Protein AF-A0A529LN36-F1 (afdb_monomer)

Sequence (68 aa):
SGRMRSISKRELECLKLTANGNTSEEIAKLLKLSVHTANQYLTQSTQKLNAVNRNQAVAKALRLGLIE

Foldseek 3Di:
DPPLPDQDPLLLQLLQVVLVVDDLPRSCVVVVHDSVVSVVSL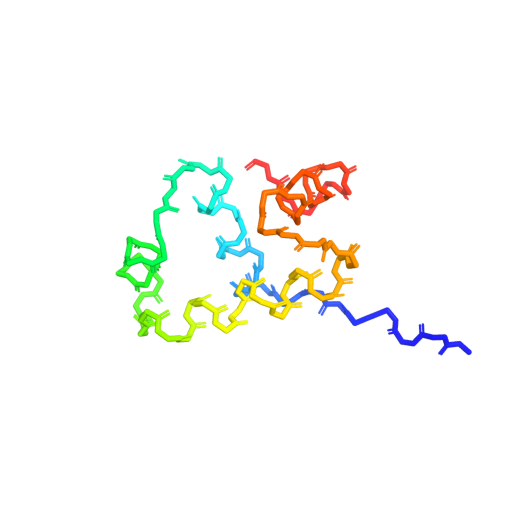VVLCVSLVHPDSVRSSVSCVVVVVYD

Nearest PDB structures (foldseek):
  1fse-assembly2_C  TM=9.246E-01  e=1.389E-04  Bacillus subtilis
  1fse-assembly1_A  TM=9.611E-01  e=2.626E-04  Bacillus subtilis
  3qp6-assembly1_A-2  TM=8.733E-01  e=1.389E-04  Chromobacterium violaceum
  6jqs-assembly1_A  TM=9.365E-01  e=2.782E-04  Paenisporosarcina sp. TG-14
  7x1k-assembly1_B  TM=9.667E-01  e=6.632E-04  Listeria monocytogenes

Mean predicted aligned error: 4.3 Å

Solvent-accessible surface area (backbone atoms only — not comparable to full-atom values): 3827 Å² total; per-residue (Å²): 132,83,79,77,64,74,77,48,72,70,30,47,51,47,37,36,41,43,66,72,70,44,49,53,60,54,45,5,62,77,70,74,46,51,46,68,56,38,48,48,32,43,51,50,39,12,60,63,64,72,30,94,40,66,67,51,22,32,54,48,32,46,74,70,66,71,42,128

pLDDT: mean 88.28, std 11.76, range [40.62, 95.06]

Radius of gyration: 11.15 Å; Cα contacts (8 Å, |Δi|>4): 76; chains: 1; bounding box: 20×37×22 Å

Structure (mmCIF, N/CA/C/O backbone):
data_AF-A0A529LN36-F1
#
_entry.id   AF-A0A529LN36-F1
#
loop_
_atom_site.group_PDB
_atom_site.id
_atom_site.type_symbol
_atom_site.label_atom_id
_atom_site.label_alt_id
_atom_site.label_comp_id
_atom_site.label_asym_id
_atom_site.label_entity_id
_atom_site.label_seq_id
_atom_site.pdbx_PDB_ins_code
_atom_site.Cartn_x
_atom_site.Cartn_y
_atom_site.Cartn_z
_atom_site.occupancy
_atom_site.B_iso_or_equiv
_atom_site.auth_seq_id
_atom_site.auth_comp_id
_atom_site.auth_asym_id
_atom_site.auth_atom_id
_atom_site.pdbx_PDB_model_num
ATOM 1 N N . SER A 1 1 ? 1.705 -27.776 1.179 1.00 40.62 1 SER A N 1
ATOM 2 C CA . SER A 1 1 ? 0.647 -26.756 1.030 1.00 40.62 1 SER A CA 1
ATOM 3 C C . SER A 1 1 ? 1.212 -25.376 1.321 1.00 40.62 1 SER A C 1
ATOM 5 O O . SER A 1 1 ? 1.374 -25.011 2.481 1.00 40.62 1 SER A O 1
ATOM 7 N N . GLY A 1 2 ? 1.630 -24.646 0.282 1.00 43.72 2 GLY A N 1
ATOM 8 C CA . GLY A 1 2 ? 2.207 -23.308 0.429 1.00 43.72 2 GLY A CA 1
ATOM 9 C C . GLY A 1 2 ? 1.157 -22.352 0.983 1.00 43.72 2 GLY A C 1
ATOM 10 O O . GLY A 1 2 ? 0.114 -22.169 0.367 1.00 43.72 2 GLY A O 1
ATOM 11 N N . ARG A 1 3 ? 1.401 -21.790 2.171 1.00 45.50 3 ARG A N 1
ATOM 12 C CA . ARG A 1 3 ? 0.524 -20.790 2.789 1.00 45.50 3 ARG A CA 1
ATOM 13 C C . ARG A 1 3 ? 0.359 -19.623 1.817 1.00 45.50 3 ARG A C 1
ATOM 15 O O . ARG A 1 3 ? 1.262 -18.798 1.703 1.00 45.50 3 ARG A O 1
ATOM 22 N N . MET A 1 4 ? -0.781 -19.561 1.138 1.00 50.78 4 MET A N 1
ATOM 23 C CA . MET A 1 4 ? -1.237 -18.365 0.444 1.00 50.78 4 MET A CA 1
ATOM 24 C C . MET A 1 4 ? -1.350 -17.292 1.526 1.00 50.78 4 MET A C 1
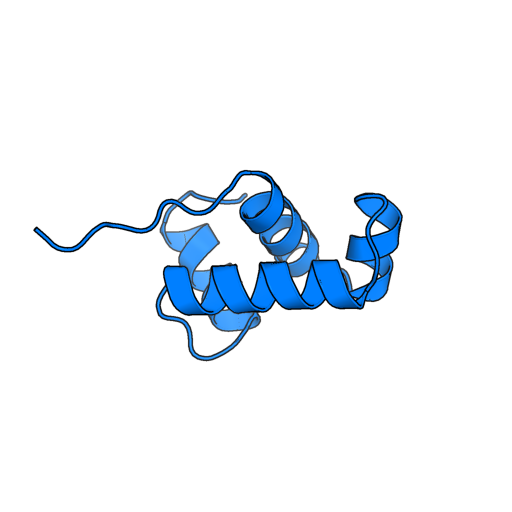ATOM 26 O O . MET A 1 4 ? -2.232 -17.347 2.379 1.00 50.78 4 MET A O 1
ATOM 30 N N . ARG A 1 5 ? -0.350 -16.412 1.618 1.00 62.38 5 ARG A N 1
ATOM 31 C CA . ARG A 1 5 ? -0.342 -15.350 2.623 1.00 62.38 5 ARG A CA 1
ATOM 32 C C . ARG A 1 5 ? -1.410 -14.369 2.195 1.00 62.38 5 ARG A C 1
ATOM 34 O O . ARG A 1 5 ? -1.150 -13.520 1.350 1.00 62.38 5 ARG A O 1
ATOM 41 N N . SER A 1 6 ? -2.604 -14.534 2.756 1.00 78.12 6 SER A N 1
ATOM 42 C CA . SER A 1 6 ? -3.714 -13.625 2.529 1.00 78.12 6 SER A CA 1
ATOM 43 C C . SER A 1 6 ? -3.235 -12.198 2.763 1.00 78.12 6 SER A C 1
ATOM 45 O O . SER A 1 6 ? -2.544 -11.878 3.743 1.00 78.12 6 SER A O 1
ATOM 47 N N . ILE A 1 7 ? -3.525 -11.353 1.789 1.00 85.00 7 ILE A N 1
ATOM 48 C CA . ILE A 1 7 ? -3.287 -9.928 1.894 1.00 85.00 7 ILE A CA 1
ATOM 49 C C . ILE A 1 7 ? -4.270 -9.384 2.940 1.00 85.00 7 ILE A C 1
ATOM 51 O O . ILE A 1 7 ? -5.441 -9.767 2.981 1.00 85.00 7 ILE A O 1
ATOM 55 N N . SER A 1 8 ? -3.779 -8.546 3.844 1.00 88.88 8 SER A N 1
ATOM 56 C CA . SER A 1 8 ? -4.598 -7.966 4.906 1.00 88.88 8 SER A CA 1
ATOM 57 C C . SER A 1 8 ? -5.457 -6.839 4.344 1.00 88.88 8 SER A C 1
ATOM 59 O O . SER A 1 8 ? -5.095 -6.200 3.359 1.00 88.88 8 SER A O 1
ATOM 61 N N . LYS A 1 9 ? -6.544 -6.490 5.036 1.00 88.62 9 LYS A N 1
ATOM 62 C CA . LYS A 1 9 ? -7.368 -5.330 4.658 1.00 88.62 9 LYS A CA 1
ATOM 63 C C . LYS A 1 9 ? -6.542 -4.042 4.538 1.00 88.62 9 LYS A C 1
ATOM 65 O O . LYS A 1 9 ? -6.683 -3.321 3.570 1.00 88.62 9 LYS A O 1
ATOM 70 N N . ARG A 1 10 ? -5.606 -3.785 5.462 1.00 90.00 10 ARG A N 1
ATOM 71 C CA . ARG A 1 10 ? -4.718 -2.602 5.398 1.00 90.00 10 ARG A CA 1
ATOM 72 C C . ARG A 1 10 ? -3.801 -2.600 4.169 1.00 90.00 10 ARG A C 1
ATOM 74 O O . ARG A 1 10 ? -3.566 -1.556 3.581 1.00 90.00 10 ARG A O 1
ATOM 81 N N . GLU A 1 11 ? -3.309 -3.772 3.783 1.00 91.06 11 GLU A N 1
ATOM 82 C CA . GLU A 1 11 ? -2.475 -3.973 2.593 1.00 91.06 11 GLU A CA 1
ATOM 83 C C . GLU A 1 11 ? -3.262 -3.726 1.296 1.00 91.06 11 GLU A C 1
ATOM 85 O O . GLU A 1 11 ? -2.742 -3.101 0.369 1.00 91.06 11 GLU A O 1
ATOM 90 N N . LEU A 1 12 ? -4.522 -4.170 1.268 1.00 91.06 12 LEU A N 1
ATOM 91 C CA . LEU A 1 12 ? -5.506 -3.890 0.220 1.00 91.06 12 LEU A CA 1
ATOM 92 C C . LEU A 1 12 ? -5.819 -2.406 0.093 1.00 91.06 12 LEU A C 1
ATOM 94 O O . LEU A 1 12 ? -5.744 -1.870 -1.005 1.00 91.06 12 LEU A O 1
ATOM 98 N N . GLU A 1 13 ? -6.113 -1.739 1.206 1.00 92.81 13 GLU A N 1
ATOM 99 C CA . GLU A 1 13 ? -6.420 -0.306 1.221 1.00 92.81 13 GLU A CA 1
ATOM 100 C C . GLU A 1 13 ? -5.251 0.516 0.663 1.00 92.81 13 GLU A C 1
ATOM 102 O O . GLU A 1 13 ? -5.444 1.368 -0.204 1.00 92.81 13 GLU A O 1
ATOM 107 N N . CYS A 1 14 ? -4.014 0.212 1.078 1.00 93.25 14 CYS A N 1
ATOM 108 C CA . CYS A 1 14 ? -2.822 0.846 0.511 1.00 93.25 14 CYS A CA 1
ATOM 109 C C . CYS A 1 14 ? -2.712 0.614 -1.006 1.00 93.25 14 CYS A C 1
ATOM 111 O O . CYS A 1 14 ? -2.405 1.546 -1.753 1.00 93.25 14 CYS A O 1
ATOM 113 N N . LEU A 1 15 ? -2.954 -0.616 -1.473 1.00 92.44 15 LEU A N 1
ATOM 114 C CA . LEU A 1 15 ? -2.934 -0.946 -2.901 1.00 92.44 15 LEU A CA 1
ATOM 115 C C . LEU A 1 15 ? -4.033 -0.219 -3.678 1.00 92.44 15 LEU A C 1
ATOM 117 O O . LEU A 1 15 ? -3.749 0.296 -4.753 1.00 92.44 15 LEU A O 1
ATOM 121 N N . LYS A 1 16 ? -5.253 -0.139 -3.139 1.00 93.38 16 LYS A N 1
ATOM 122 C CA . LYS A 1 16 ? -6.391 0.549 -3.761 1.00 93.38 16 LYS A CA 1
ATOM 123 C C . LYS A 1 16 ? 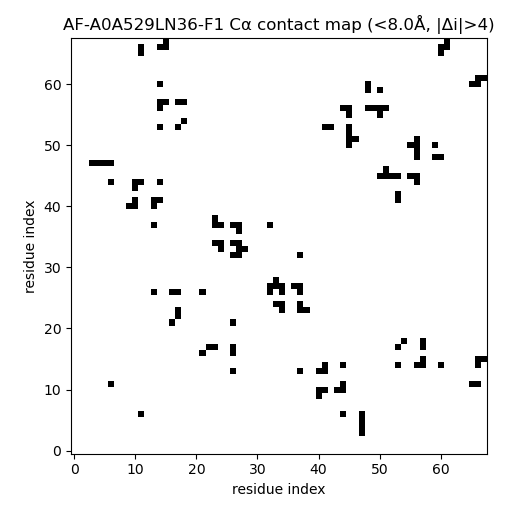-6.111 2.037 -3.930 1.00 93.38 16 LYS A C 1
ATOM 125 O O . LYS A 1 16 ? -6.272 2.588 -5.012 1.00 93.38 16 LYS A O 1
ATOM 130 N N . LEU A 1 17 ? -5.599 2.684 -2.886 1.00 93.62 17 LEU A N 1
ATOM 131 C CA . LEU A 1 17 ? -5.210 4.090 -2.962 1.00 93.62 17 LEU A CA 1
ATOM 132 C C . LEU A 1 17 ? -4.058 4.309 -3.953 1.00 93.62 17 LEU A C 1
ATOM 134 O O . LEU A 1 17 ? -4.086 5.279 -4.710 1.00 93.62 17 LEU A O 1
ATOM 138 N N . THR A 1 18 ? -3.090 3.388 -4.004 1.00 93.06 18 THR A N 1
ATOM 139 C CA . THR A 1 18 ? -2.017 3.412 -5.016 1.00 93.06 18 THR A CA 1
ATOM 140 C C . THR A 1 18 ? -2.583 3.261 -6.429 1.00 93.06 18 THR A C 1
ATOM 142 O O . THR A 1 18 ? -2.136 3.954 -7.339 1.00 93.06 18 THR A O 1
ATOM 145 N N . ALA A 1 19 ? -3.582 2.393 -6.620 1.00 92.81 19 ALA A N 1
ATOM 146 C CA . ALA A 1 19 ? -4.274 2.216 -7.896 1.00 92.81 19 ALA A CA 1
ATOM 147 C C . 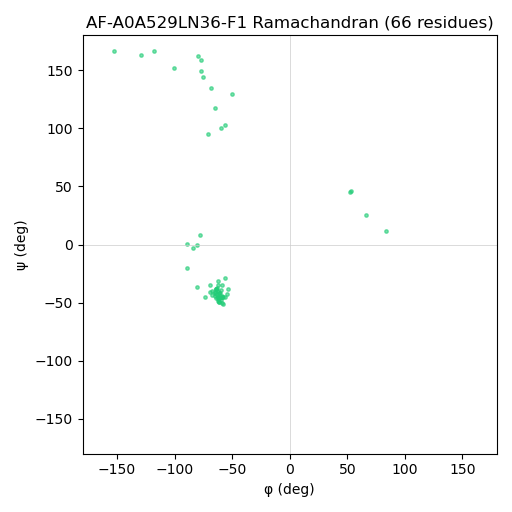ALA A 1 19 ? -4.993 3.492 -8.342 1.00 92.81 19 ALA A C 1
ATOM 149 O O . ALA A 1 19 ? -4.978 3.824 -9.521 1.00 92.81 19 ALA A O 1
ATOM 150 N N . ASN A 1 20 ? -5.523 4.250 -7.382 1.00 92.25 20 ASN A N 1
A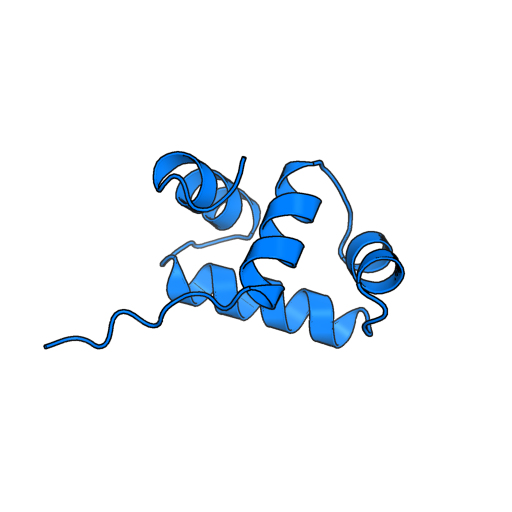TOM 151 C CA . ASN A 1 20 ? -6.139 5.553 -7.609 1.00 92.25 20 ASN A CA 1
ATOM 152 C C . ASN A 1 20 ? -5.116 6.702 -7.793 1.00 92.25 20 ASN A C 1
ATOM 154 O O . ASN A 1 20 ? -5.490 7.870 -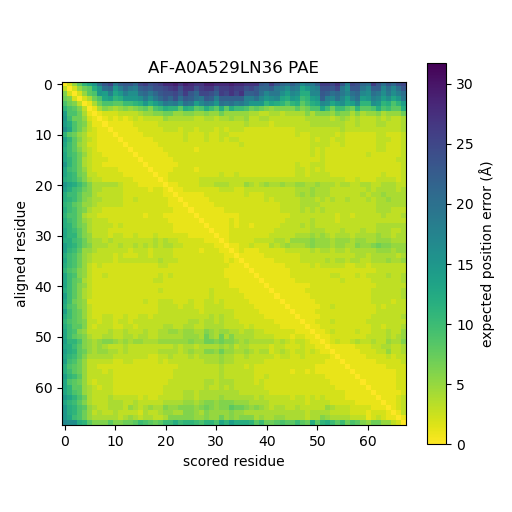7.790 1.00 92.25 20 ASN A O 1
ATOM 158 N N . GLY A 1 21 ? -3.816 6.398 -7.906 1.00 92.00 21 GLY A N 1
ATOM 159 C CA . GLY A 1 21 ? -2.759 7.385 -8.158 1.00 92.00 21 GLY A CA 1
ATOM 160 C C . GLY A 1 21 ? -2.229 8.114 -6.919 1.00 92.00 21 GLY A C 1
ATOM 161 O O . GLY A 1 21 ? -1.483 9.081 -7.059 1.00 92.00 21 GLY A O 1
ATOM 162 N N . ASN A 1 22 ? -2.571 7.667 -5.707 1.00 93.88 22 ASN A N 1
ATOM 163 C CA . ASN A 1 22 ? -2.077 8.298 -4.481 1.00 93.88 22 ASN A CA 1
ATOM 164 C C . ASN A 1 22 ? -0.616 7.925 -4.208 1.00 93.88 22 ASN A C 1
ATOM 166 O O . ASN A 1 22 ? -0.182 6.787 -4.412 1.00 93.88 22 ASN A O 1
ATOM 170 N N . THR A 1 23 ? 0.143 8.882 -3.679 1.00 92.31 23 THR A N 1
ATOM 171 C CA . THR A 1 23 ? 1.517 8.652 -3.223 1.00 92.31 23 THR A CA 1
ATOM 172 C C . THR A 1 23 ? 1.529 7.993 -1.843 1.00 92.31 23 THR A C 1
ATOM 174 O O . THR A 1 23 ? 0.549 8.045 -1.100 1.00 92.31 23 THR A O 1
ATOM 177 N N . SER A 1 24 ? 2.661 7.400 -1.449 1.00 91.38 24 SER A N 1
ATOM 178 C CA . SER A 1 24 ? 2.817 6.791 -0.118 1.00 91.38 24 SER A CA 1
ATOM 179 C C . SER A 1 24 ? 2.529 7.773 1.029 1.00 91.38 24 SER A C 1
ATOM 181 O O . SER A 1 24 ? 2.099 7.347 2.098 1.00 91.38 24 SER A O 1
ATOM 183 N N . GLU A 1 25 ? 2.757 9.070 0.815 1.00 93.81 25 GLU A N 1
ATOM 184 C CA . GLU A 1 25 ? 2.473 10.130 1.787 1.00 93.81 25 GLU A CA 1
ATOM 185 C C . GLU A 1 25 ? 0.976 10.403 1.923 1.00 93.81 25 GLU A C 1
ATOM 187 O O . GLU A 1 25 ? 0.461 10.458 3.039 1.00 93.81 25 GLU A O 1
ATOM 192 N N . GLU A 1 26 ? 0.261 10.501 0.803 1.00 94.62 26 GLU A N 1
ATOM 193 C CA . GLU A 1 26 ? -1.193 10.675 0.806 1.00 94.62 26 GLU A CA 1
ATOM 194 C C . GLU A 1 26 ? -1.885 9.440 1.391 1.00 94.62 26 GLU A C 1
ATOM 196 O O . GLU A 1 26 ? -2.753 9.564 2.250 1.00 94.62 26 GLU A O 1
ATOM 201 N N . ILE A 1 27 ? -1.419 8.236 1.041 1.00 93.75 27 ILE A N 1
ATOM 202 C CA . ILE A 1 27 ? -1.888 6.973 1.634 1.00 93.75 27 ILE A CA 1
ATOM 203 C C . ILE A 1 27 ? -1.694 6.976 3.151 1.00 93.75 27 ILE A C 1
ATOM 205 O O . ILE A 1 27 ? -2.594 6.592 3.898 1.00 93.75 27 ILE A O 1
ATOM 209 N N . ALA A 1 28 ? -0.523 7.414 3.616 1.00 94.38 28 ALA A N 1
ATOM 210 C CA . ALA A 1 28 ? -0.216 7.508 5.034 1.00 94.38 28 ALA A CA 1
ATOM 211 C C . ALA A 1 28 ? -1.164 8.484 5.751 1.00 94.38 28 ALA A C 1
ATOM 213 O O . ALA A 1 28 ? -1.741 8.124 6.777 1.00 94.38 28 ALA A O 1
ATOM 214 N N . LYS A 1 29 ? -1.416 9.667 5.177 1.00 94.69 29 LYS A N 1
ATOM 215 C CA . LYS A 1 29 ? -2.386 10.631 5.722 1.00 94.69 29 LYS A CA 1
ATOM 216 C C . LYS A 1 29 ? -3.808 10.066 5.747 1.00 94.69 29 LYS A C 1
ATOM 218 O O . LYS A 1 29 ? -4.458 10.117 6.790 1.00 94.69 29 LYS A O 1
ATOM 223 N N . LEU A 1 30 ? -4.271 9.486 4.639 1.00 93.62 30 LEU A N 1
ATOM 224 C CA . LEU A 1 30 ? -5.622 8.929 4.495 1.00 93.62 30 LEU A CA 1
ATOM 225 C C . LEU A 1 30 ? -5.879 7.785 5.481 1.00 93.62 30 LEU A C 1
ATOM 227 O O . LEU A 1 30 ? -6.938 7.717 6.102 1.00 93.62 30 LEU A O 1
ATOM 231 N N . LEU A 1 31 ? -4.893 6.905 5.672 1.00 91.38 31 LEU A N 1
ATOM 232 C CA . LEU A 1 31 ? -5.009 5.748 6.560 1.00 91.38 31 LEU A CA 1
ATOM 233 C C . LEU A 1 31 ? -4.592 6.034 8.010 1.00 91.38 31 LEU A C 1
ATOM 235 O O . LEU A 1 31 ? -4.671 5.123 8.839 1.00 91.38 31 LEU A O 1
ATOM 239 N N . LYS A 1 32 ? -4.183 7.274 8.324 1.00 93.62 32 LYS A N 1
ATOM 240 C CA . LYS A 1 32 ? -3.617 7.691 9.621 1.00 93.62 32 LYS A CA 1
ATOM 241 C C . LYS A 1 32 ? -2.434 6.813 10.053 1.00 93.62 32 LYS A C 1
ATOM 243 O O . LYS A 1 32 ? -2.365 6.336 11.184 1.00 93.62 32 LYS A O 1
ATOM 248 N N . LEU A 1 33 ? -1.522 6.567 9.119 1.00 92.38 33 LEU A N 1
ATOM 249 C CA . LEU A 1 33 ? -0.301 5.782 9.287 1.00 92.38 33 LEU A CA 1
ATOM 250 C C . LEU A 1 33 ? 0.928 6.664 9.051 1.00 92.38 33 LEU A C 1
ATOM 252 O O . LEU A 1 33 ? 0.837 7.743 8.474 1.00 92.38 33 LEU A O 1
ATOM 256 N N . SER A 1 34 ? 2.104 6.169 9.427 1.00 95.06 34 SER A N 1
ATOM 257 C CA . SER A 1 34 ? 3.368 6.764 8.989 1.00 95.06 34 SER A CA 1
ATOM 258 C C . SER A 1 34 ? 3.683 6.361 7.546 1.00 95.06 34 SER A C 1
ATOM 260 O O . SER A 1 34 ? 3.384 5.240 7.126 1.00 95.06 34 SER A O 1
ATOM 262 N N . VAL A 1 35 ? 4.378 7.228 6.804 1.00 94.38 35 VAL A N 1
ATOM 263 C CA . VAL A 1 35 ? 4.850 6.952 5.428 1.00 94.38 35 VAL A CA 1
ATOM 264 C C . VAL A 1 35 ? 5.665 5.659 5.361 1.00 94.38 35 VAL A C 1
ATOM 266 O O . VAL A 1 35 ? 5.525 4.864 4.431 1.00 94.38 35 VAL A O 1
ATOM 269 N N . HIS A 1 36 ? 6.477 5.405 6.389 1.00 94.69 36 HIS A N 1
ATOM 270 C CA . HIS A 1 36 ? 7.221 4.158 6.536 1.00 94.69 36 HIS A CA 1
ATOM 271 C C . HIS A 1 36 ? 6.294 2.933 6.594 1.00 94.69 36 HIS A C 1
ATOM 273 O O . HIS A 1 36 ? 6.494 1.971 5.859 1.00 94.69 36 HIS A O 1
ATOM 279 N N . THR A 1 37 ? 5.240 2.990 7.411 1.00 93.75 37 THR A N 1
ATOM 280 C CA . THR A 1 37 ? 4.257 1.909 7.558 1.00 93.75 37 THR A CA 1
ATOM 281 C C . THR A 1 37 ? 3.467 1.681 6.268 1.00 93.75 37 THR A C 1
ATOM 283 O O . THR A 1 37 ? 3.273 0.535 5.869 1.00 93.75 37 THR A O 1
ATOM 286 N N . ALA A 1 38 ? 3.063 2.748 5.571 1.00 94.06 38 ALA A N 1
ATOM 287 C CA . ALA A 1 38 ? 2.406 2.644 4.268 1.00 94.06 38 ALA A CA 1
ATOM 288 C C . ALA A 1 38 ? 3.312 1.956 3.229 1.00 94.06 38 ALA A C 1
ATOM 290 O O . ALA A 1 38 ? 2.882 1.016 2.558 1.00 94.06 38 ALA A O 1
ATOM 291 N N . ASN A 1 39 ? 4.589 2.350 3.149 1.00 93.62 39 ASN A N 1
ATOM 292 C CA . ASN A 1 39 ? 5.571 1.698 2.274 1.00 93.62 39 ASN A CA 1
ATOM 293 C C . ASN A 1 39 ? 5.830 0.239 2.666 1.00 93.62 39 ASN A C 1
ATOM 295 O O . ASN A 1 39 ? 5.960 -0.614 1.785 1.00 93.62 39 ASN A O 1
ATOM 299 N N . GLN A 1 40 ? 5.870 -0.070 3.964 1.00 93.81 40 GLN A N 1
ATOM 300 C CA . GLN A 1 40 ? 5.955 -1.447 4.443 1.00 93.81 40 GLN A CA 1
ATOM 301 C C . GLN A 1 40 ? 4.762 -2.266 3.951 1.00 93.81 40 GLN A C 1
ATOM 303 O O . GLN A 1 40 ? 4.977 -3.312 3.346 1.00 93.81 40 GLN A O 1
ATOM 308 N N . TYR A 1 41 ? 3.526 -1.785 4.120 1.00 92.88 41 TYR A N 1
ATOM 309 C CA . TYR A 1 41 ? 2.345 -2.491 3.617 1.00 92.88 41 TYR A CA 1
ATOM 310 C C . TYR A 1 41 ? 2.396 -2.698 2.107 1.00 92.88 41 TYR A C 1
ATOM 312 O O . TYR A 1 41 ? 2.166 -3.810 1.650 1.00 92.88 41 TYR 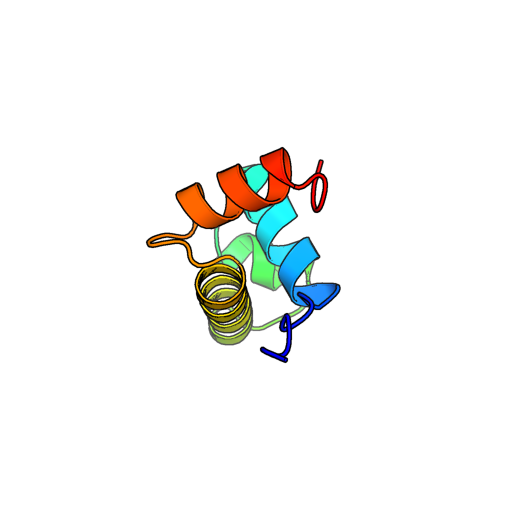A O 1
ATOM 320 N N . LEU A 1 42 ? 2.769 -1.681 1.328 1.00 91.56 42 LEU A N 1
ATOM 321 C CA . LEU A 1 42 ? 2.919 -1.825 -0.121 1.00 91.56 42 LEU A CA 1
ATOM 322 C C . LEU A 1 42 ? 3.985 -2.861 -0.487 1.00 91.56 42 LEU A C 1
ATOM 324 O O . LEU A 1 42 ? 3.763 -3.679 -1.376 1.00 91.56 42 LEU A O 1
ATOM 328 N N . THR A 1 43 ? 5.116 -2.880 0.216 1.00 92.69 43 THR A N 1
ATOM 329 C CA . THR A 1 43 ? 6.187 -3.865 -0.004 1.00 92.69 43 THR A CA 1
ATOM 330 C C . THR A 1 43 ? 5.708 -5.279 0.313 1.00 92.69 43 THR A C 1
ATOM 332 O O . THR A 1 43 ? 5.892 -6.190 -0.495 1.00 92.69 43 THR A O 1
ATOM 335 N N . GLN A 1 44 ? 5.027 -5.457 1.446 1.00 92.19 44 GLN A N 1
ATOM 336 C CA . GLN A 1 44 ? 4.453 -6.738 1.855 1.00 92.19 44 GLN A CA 1
ATOM 337 C C . GLN A 1 44 ? 3.397 -7.214 0.850 1.00 92.19 44 GLN A C 1
ATOM 339 O O . GLN A 1 44 ? 3.462 -8.355 0.393 1.00 92.19 44 GLN A O 1
ATOM 344 N N . SER A 1 45 ? 2.497 -6.328 0.414 1.00 91.62 45 SER A N 1
ATOM 345 C CA . SER A 1 45 ? 1.525 -6.592 -0.649 1.00 91.62 45 SER A CA 1
ATOM 346 C C . SER A 1 45 ? 2.198 -7.044 -1.945 1.00 91.62 45 SER A C 1
ATOM 348 O O . SER A 1 45 ? 1.781 -8.024 -2.558 1.00 91.62 45 SER A O 1
ATOM 350 N N . THR A 1 46 ? 3.267 -6.355 -2.346 1.00 92.12 46 THR A N 1
ATOM 351 C CA . THR A 1 46 ? 4.034 -6.644 -3.566 1.00 92.12 46 THR A CA 1
ATOM 352 C C . THR A 1 46 ? 4.660 -8.039 -3.490 1.00 92.12 46 THR A C 1
ATOM 354 O O . THR A 1 46 ? 4.505 -8.832 -4.417 1.00 92.12 46 THR A O 1
ATOM 357 N N . GLN A 1 47 ? 5.263 -8.400 -2.352 1.00 91.12 47 GLN A N 1
ATOM 358 C CA . GLN A 1 47 ? 5.804 -9.744 -2.125 1.00 91.12 47 GLN A CA 1
ATOM 359 C C . GLN A 1 47 ? 4.714 -10.824 -2.110 1.00 91.12 47 GLN A C 1
ATOM 361 O O . GLN A 1 47 ? 4.876 -11.872 -2.737 1.00 91.12 47 GLN A O 1
ATOM 366 N N . LYS A 1 48 ? 3.584 -10.575 -1.435 1.00 90.06 48 LYS A N 1
ATOM 367 C CA . LYS A 1 48 ? 2.455 -11.519 -1.352 1.00 90.06 48 LYS A CA 1
ATOM 368 C C . LYS A 1 48 ? 1.808 -11.779 -2.711 1.00 90.06 48 LYS A C 1
ATOM 370 O O . LYS A 1 48 ? 1.461 -12.918 -3.006 1.00 90.06 48 LYS A O 1
ATOM 375 N N . LEU A 1 49 ? 1.696 -10.750 -3.549 1.00 88.62 49 LEU A N 1
ATOM 376 C CA . LEU A 1 49 ? 1.191 -10.851 -4.924 1.00 88.62 49 LEU A CA 1
ATOM 377 C C . LEU A 1 49 ? 2.246 -11.353 -5.916 1.00 88.62 49 LEU A C 1
ATOM 379 O O . LEU A 1 49 ? 1.960 -11.493 -7.109 1.00 88.62 49 LEU A O 1
ATOM 383 N N . ASN A 1 50 ? 3.462 -11.629 -5.436 1.00 90.00 50 ASN A N 1
ATOM 384 C CA . ASN A 1 50 ? 4.596 -12.026 -6.259 1.00 90.00 50 ASN A CA 1
ATOM 385 C C . ASN A 1 50 ? 4.818 -11.027 -7.413 1.00 90.00 50 ASN A C 1
ATOM 387 O O . ASN A 1 50 ? 4.903 -11.393 -8.585 1.00 90.00 50 ASN A O 1
ATOM 391 N N . ALA A 1 51 ? 4.765 -9.739 -7.089 1.00 91.19 51 ALA A N 1
ATOM 392 C CA . ALA A 1 51 ? 4.989 -8.638 -8.009 1.00 91.19 51 ALA A CA 1
ATOM 393 C C . ALA A 1 51 ? 6.411 -8.083 -7.834 1.00 91.19 51 ALA A C 1
ATOM 395 O O . ALA A 1 51 ? 6.990 -8.165 -6.755 1.00 91.19 51 ALA A O 1
ATOM 396 N N . VAL A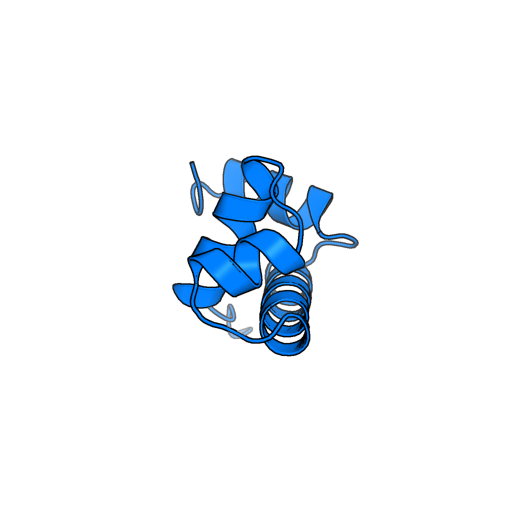 1 52 ? 6.972 -7.510 -8.896 1.00 90.19 52 VAL A N 1
ATOM 397 C CA . VAL A 1 52 ? 8.316 -6.914 -8.909 1.00 90.19 52 VAL A CA 1
ATOM 398 C C . VAL A 1 52 ? 8.302 -5.437 -8.521 1.00 90.19 52 VAL A C 1
ATOM 400 O O . VAL A 1 52 ? 9.324 -4.884 -8.135 1.00 90.19 52 VAL A O 1
ATOM 403 N N . ASN A 1 53 ? 7.148 -4.776 -8.626 1.00 90.31 53 ASN A N 1
ATOM 404 C CA . ASN A 1 53 ? 6.970 -3.383 -8.237 1.00 90.31 53 ASN A CA 1
ATOM 405 C C . ASN A 1 53 ? 5.515 -3.106 -7.825 1.00 90.31 53 ASN A C 1
ATOM 407 O O . ASN A 1 53 ? 4.612 -3.902 -8.095 1.00 90.31 53 ASN A O 1
ATOM 411 N N . ARG A 1 54 ? 5.293 -1.952 -7.184 1.00 87.88 54 ARG A N 1
ATOM 412 C CA . ARG A 1 54 ? 3.973 -1.535 -6.686 1.00 87.88 54 ARG A CA 1
ATOM 413 C C . ARG A 1 54 ? 2.919 -1.433 -7.798 1.00 87.88 54 ARG A C 1
ATOM 415 O O . ARG A 1 54 ? 1.777 -1.813 -7.575 1.00 87.88 54 ARG A O 1
ATOM 422 N N . ASN A 1 55 ? 3.301 -1.016 -9.008 1.00 90.81 55 ASN A N 1
ATOM 423 C CA . ASN A 1 55 ? 2.378 -0.915 -10.145 1.00 90.81 55 ASN A CA 1
ATOM 424 C C . ASN A 1 55 ? 1.933 -2.302 -10.628 1.00 90.81 55 ASN A C 1
ATOM 426 O O . ASN A 1 55 ? 0.761 -2.519 -10.917 1.00 90.81 55 ASN A O 1
ATOM 430 N N . GLN A 1 56 ? 2.849 -3.270 -10.673 1.00 93.44 56 GLN A N 1
ATOM 431 C CA . GLN A 1 56 ? 2.529 -4.652 -11.009 1.00 93.44 56 GLN A CA 1
ATOM 432 C C . GLN A 1 56 ? 1.704 -5.301 -9.894 1.00 93.44 56 GLN A C 1
ATOM 434 O O . GLN A 1 56 ? 0.810 -6.089 -10.190 1.00 93.44 56 GLN A O 1
ATOM 439 N N . ALA A 1 57 ? 1.959 -4.955 -8.629 1.00 92.62 57 ALA A N 1
ATOM 440 C CA . ALA A 1 57 ? 1.137 -5.392 -7.506 1.00 92.62 57 ALA A CA 1
ATOM 441 C C . ALA A 1 57 ? -0.303 -4.881 -7.652 1.00 92.62 57 ALA A C 1
ATOM 443 O O . ALA A 1 57 ? -1.233 -5.673 -7.552 1.00 92.62 57 ALA A O 1
ATOM 444 N N . VAL A 1 58 ? -0.487 -3.602 -7.991 1.00 92.81 58 VAL A N 1
ATOM 445 C CA . VAL A 1 58 ? -1.798 -3.015 -8.312 1.00 92.81 58 VAL A CA 1
ATOM 446 C C . VAL A 1 58 ? -2.463 -3.746 -9.479 1.00 92.81 58 VAL A C 1
ATOM 448 O O . VAL A 1 58 ? -3.588 -4.218 -9.341 1.00 92.81 58 VAL A O 1
ATOM 451 N N . ALA A 1 59 ? -1.761 -3.923 -10.602 1.00 92.94 59 ALA A N 1
ATOM 452 C CA . ALA A 1 59 ? -2.307 -4.614 -11.769 1.00 92.94 59 ALA A CA 1
ATOM 453 C C . ALA A 1 59 ? -2.715 -6.063 -11.454 1.00 92.94 59 ALA A C 1
ATOM 455 O O . ALA A 1 59 ? -3.744 -6.538 -11.929 1.00 92.94 59 ALA A O 1
ATOM 456 N N . LYS A 1 60 ? -1.930 -6.775 -10.636 1.00 92.25 60 LYS A N 1
ATOM 457 C CA . LYS A 1 60 ? -2.279 -8.119 -10.162 1.00 92.25 60 LYS A CA 1
ATOM 458 C C . LYS A 1 60 ? -3.476 -8.094 -9.221 1.00 92.25 60 LYS A C 1
ATOM 460 O O . LYS A 1 60 ? -4.353 -8.931 -9.374 1.00 92.25 60 LYS A O 1
ATOM 465 N N . ALA A 1 61 ? -3.529 -7.155 -8.282 1.00 91.38 61 ALA A N 1
ATOM 466 C CA . ALA A 1 61 ? -4.648 -7.024 -7.358 1.00 91.38 61 ALA A CA 1
ATOM 467 C C . ALA A 1 61 ? -5.966 -6.744 -8.099 1.00 91.38 61 ALA A C 1
ATOM 469 O O . ALA A 1 61 ? -6.962 -7.396 -7.803 1.00 91.38 61 ALA A O 1
ATOM 470 N N . LEU A 1 62 ? -5.946 -5.877 -9.116 1.00 91.12 62 LEU A N 1
ATOM 471 C CA . LEU A 1 62 ? -7.085 -5.631 -10.009 1.00 91.12 62 LEU A CA 1
ATOM 472 C C . LEU A 1 62 ? -7.488 -6.901 -10.774 1.00 91.12 62 LEU A C 1
ATOM 474 O O . LEU A 1 62 ? -8.648 -7.298 -10.759 1.00 91.12 62 LEU A O 1
ATOM 478 N N . ARG A 1 63 ? -6.525 -7.600 -11.395 1.00 90.44 63 ARG A N 1
ATOM 479 C CA . ARG A 1 63 ? -6.791 -8.856 -12.131 1.00 90.44 63 ARG A CA 1
ATOM 480 C C . ARG A 1 63 ? -7.342 -9.977 -11.251 1.00 90.44 63 ARG A C 1
ATOM 482 O O . ARG A 1 63 ? -8.074 -10.825 -11.745 1.00 90.44 63 ARG A O 1
ATOM 489 N N . LEU A 1 64 ? -6.953 -10.008 -9.980 1.00 88.50 64 LEU A N 1
ATOM 490 C CA . LEU A 1 64 ? -7.421 -10.985 -8.998 1.00 88.50 64 LEU A CA 1
ATOM 491 C C . LEU A 1 64 ? -8.759 -10.585 -8.351 1.00 88.50 64 LEU A C 1
ATOM 493 O O . LEU A 1 64 ? -9.257 -11.345 -7.525 1.00 88.50 64 LEU A O 1
ATOM 497 N N . GLY A 1 65 ? -9.322 -9.414 -8.679 1.00 88.88 65 GLY A N 1
ATOM 498 C CA . GLY A 1 65 ? -10.546 -8.900 -8.052 1.00 88.88 65 GLY A CA 1
ATOM 499 C C . GLY A 1 65 ? -10.375 -8.568 -6.567 1.00 88.88 65 GLY A C 1
ATOM 500 O O . GLY A 1 65 ? -11.326 -8.641 -5.797 1.00 88.88 65 GLY A O 1
ATOM 501 N N . LEU A 1 66 ? -9.144 -8.268 -6.143 1.00 88.25 66 LEU A N 1
ATOM 502 C CA . LEU A 1 66 ? -8.821 -7.903 -4.764 1.00 88.25 66 LEU A CA 1
ATOM 503 C C . LEU A 1 66 ? -9.148 -6.428 -4.490 1.00 88.25 66 LEU A C 1
ATOM 505 O O . LEU A 1 66 ? -9.583 -6.092 -3.393 1.00 88.25 66 LEU A O 1
ATOM 509 N N . ILE A 1 67 ? -8.932 -5.563 -5.483 1.00 87.81 67 ILE A N 1
ATOM 510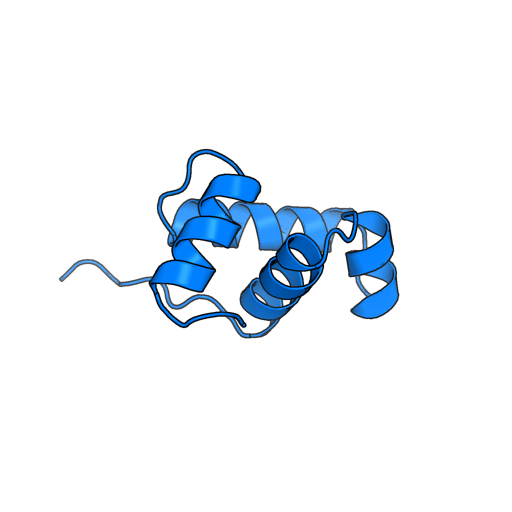 C CA . ILE A 1 67 ? -9.246 -4.128 -5.450 1.00 87.81 67 ILE A CA 1
ATOM 511 C C . ILE A 1 67 ? -10.044 -3.742 -6.696 1.00 87.81 67 ILE A C 1
ATOM 513 O O . ILE A 1 67 ? -10.023 -4.473 -7.687 1.00 87.81 67 ILE A O 1
ATOM 517 N N . GLU A 1 68 ? -10.691 -2.581 -6.626 1.00 78.62 68 GLU A N 1
ATOM 518 C CA . GLU A 1 68 ? -11.559 -1.981 -7.648 1.00 78.62 68 GLU A CA 1
ATOM 519 C C . GLU A 1 68 ? -11.109 -0.551 -7.936 1.00 78.62 68 GLU A C 1
ATOM 521 O O . GLU A 1 68 ? -10.816 0.164 -6.940 1.00 78.62 68 GLU A O 1
#

Secondary structure (DSSP, 8-state):
-----PPPHHHHHHHHHHHTT--HHHHHHHHT--HHHHHHHHHHHHHHTT-SSHHHHHHHHHHTTS--